Protein AF-A0A7Z2MS08-F1 (afdb_monomer)

Organism: Vibrio parahaemolyticus (NCBI:txid670)

Sequence (70 aa):
MSDAAQEKIFQNDILDQMQSKGWLLGESNKYNKELALYPEDVIAVVADLQVEQNSTTRSSRIVRQGGFVR

Solvent-accessible surface area (backbone atoms only — not comparable to full-atom values): 4390 Å² total; per-residue (Å²): 133,60,67,70,60,55,51,53,52,52,55,51,51,53,52,50,59,41,40,78,73,71,46,79,88,75,60,76,88,60,47,36,76,90,75,75,40,49,63,66,59,54,53,50,53,53,51,54,56,48,52,56,54,50,56,59,52,53,63,60,54,62,71,74,76,72,80,82,84,131

pLDDT: mean 73.42, std 14.01, range [45.84, 93.5]

Secondary structure (DSSP, 8-state):
--HHHHHHHHHHHHHHHHHHTT-----TTT-BTTTTB-HHHHHHHHHHHHHHHHHHHHHHHHSSSSS---

Structure (mmCIF, N/CA/C/O backbone):
data_AF-A0A7Z2MS08-F1
#
_entry.id   AF-A0A7Z2MS08-F1
#
loop_
_atom_site.group_PDB
_atom_site.id
_atom_site.type_symbol
_atom_site.label_atom_id
_atom_site.label_alt_id
_atom_site.label_comp_id
_atom_site.label_asym_id
_atom_site.label_entity_id
_atom_site.label_seq_id
_atom_site.pdbx_PDB_ins_code
_atom_site.Cartn_x
_atom_site.Cartn_y
_atom_site.Cartn_z
_atom_site.occupancy
_atom_site.B_iso_or_equiv
_atom_site.auth_seq_id
_atom_site.auth_comp_id
_atom_site.auth_asym_id
_atom_site.auth_atom_id
_atom_site.pdbx_PDB_model_num
ATOM 1 N N . MET A 1 1 ? 16.810 1.032 -28.392 1.00 53.75 1 MET A N 1
ATOM 2 C CA . MET A 1 1 ? 15.750 0.935 -27.368 1.00 53.75 1 MET A CA 1
ATOM 3 C C . MET A 1 1 ? 16.070 1.970 -26.309 1.00 53.75 1 MET A C 1
ATOM 5 O O . MET A 1 1 ? 17.242 2.120 -25.997 1.00 53.75 1 MET A O 1
ATOM 9 N N . SER A 1 2 ? 15.100 2.781 -25.895 1.00 64.00 2 SER A N 1
ATOM 10 C CA . SER A 1 2 ? 15.332 3.872 -24.944 1.00 64.00 2 SER A CA 1
ATOM 11 C C . SER A 1 2 ? 15.575 3.316 -23.542 1.00 64.00 2 SER A C 1
ATOM 13 O O . SER A 1 2 ? 14.905 2.374 -23.126 1.00 64.00 2 SER A O 1
ATOM 15 N N . ASP A 1 3 ? 16.502 3.933 -22.815 1.00 75.69 3 ASP A N 1
ATOM 16 C CA . ASP A 1 3 ? 16.857 3.615 -21.426 1.00 75.69 3 ASP A CA 1
ATOM 17 C C . ASP A 1 3 ? 15.613 3.501 -20.514 1.00 75.69 3 ASP A C 1
ATOM 19 O O . ASP A 1 3 ? 15.441 2.533 -19.777 1.00 75.69 3 ASP A O 1
ATOM 23 N N . ALA A 1 4 ? 14.631 4.387 -20.721 1.00 78.62 4 ALA A N 1
ATOM 24 C CA . ALA A 1 4 ? 13.344 4.383 -20.021 1.00 78.62 4 ALA A CA 1
ATOM 25 C C . ALA A 1 4 ? 12.498 3.106 -20.220 1.00 78.62 4 ALA A C 1
ATOM 27 O O . ALA A 1 4 ? 11.717 2.741 -19.341 1.00 78.62 4 ALA A O 1
ATOM 28 N N . ALA A 1 5 ? 12.612 2.424 -21.366 1.00 83.12 5 ALA A N 1
ATOM 29 C CA . ALA A 1 5 ? 11.897 1.169 -21.595 1.00 83.12 5 AL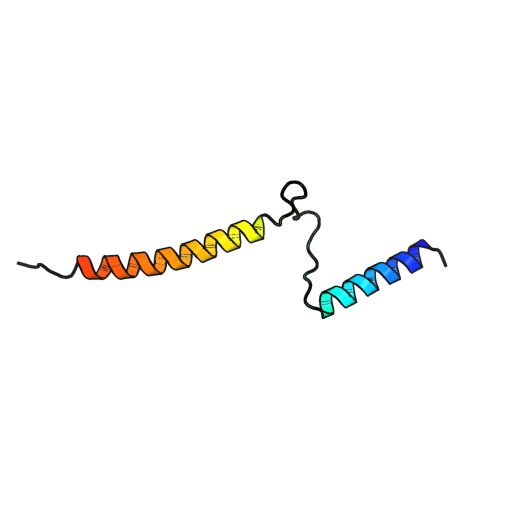A A CA 1
ATOM 30 C C . ALA A 1 5 ? 12.535 0.012 -20.810 1.00 83.12 5 ALA A C 1
ATOM 32 O O . ALA A 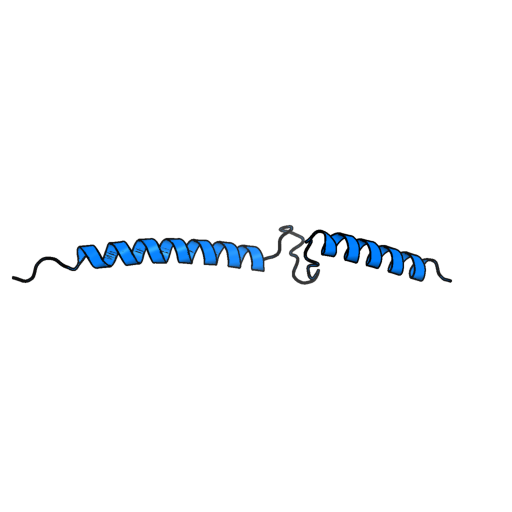1 5 ? 11.810 -0.822 -20.275 1.00 83.12 5 ALA A O 1
ATOM 33 N N . GLN A 1 6 ? 13.868 -0.010 -20.699 1.00 88.31 6 GLN A N 1
ATOM 34 C CA . GLN A 1 6 ? 14.587 -0.996 -19.885 1.00 88.31 6 GLN A CA 1
ATOM 35 C C . GLN A 1 6 ? 14.364 -0.772 -18.390 1.00 88.31 6 GLN A C 1
ATOM 37 O O . GLN A 1 6 ? 14.069 -1.727 -17.678 1.00 88.31 6 GLN A O 1
ATOM 42 N N . GLU A 1 7 ? 14.421 0.478 -17.934 1.00 88.00 7 GLU A N 1
ATOM 43 C CA . GLU A 1 7 ? 14.126 0.851 -16.548 1.00 88.00 7 GLU A CA 1
ATOM 44 C C . GLU A 1 7 ? 12.702 0.423 -16.149 1.00 88.00 7 GLU A C 1
ATOM 46 O O . GLU A 1 7 ? 12.487 -0.184 -15.105 1.00 88.00 7 GLU A O 1
ATOM 51 N N . LYS A 1 8 ? 11.713 0.621 -17.028 1.00 89.50 8 LYS A N 1
ATOM 52 C CA . LYS A 1 8 ? 10.338 0.181 -16.755 1.00 89.50 8 LYS A CA 1
ATOM 53 C C . LYS A 1 8 ? 10.205 -1.342 -16.643 1.00 89.50 8 LYS A C 1
ATOM 55 O O . LYS A 1 8 ? 9.422 -1.828 -15.832 1.00 89.50 8 LYS A O 1
ATOM 60 N N . ILE A 1 9 ? 10.945 -2.098 -17.455 1.00 90.81 9 ILE A N 1
ATOM 61 C CA . ILE A 1 9 ? 10.979 -3.567 -17.364 1.00 90.81 9 ILE A CA 1
ATOM 62 C C . ILE A 1 9 ? 11.604 -3.991 -16.031 1.00 90.81 9 ILE A C 1
ATOM 64 O O . ILE A 1 9 ? 11.045 -4.842 -15.348 1.00 90.81 9 ILE A O 1
ATOM 68 N N . PHE A 1 10 ? 12.704 -3.352 -15.636 1.00 91.44 10 PHE A N 1
ATOM 69 C CA . PHE A 1 10 ? 13.377 -3.602 -14.364 1.00 91.44 10 PHE A CA 1
ATOM 70 C C . PHE A 1 10 ? 12.478 -3.310 -13.152 1.00 91.44 10 PHE A C 1
ATOM 72 O O . PHE A 1 10 ? 12.363 -4.140 -12.254 1.00 91.44 10 PHE A O 1
ATOM 79 N N . GLN A 1 11 ? 11.770 -2.178 -13.151 1.00 91.56 11 GLN A N 1
ATOM 80 C CA . GLN A 1 11 ? 10.818 -1.847 -12.086 1.00 91.56 11 GLN A CA 1
ATOM 81 C C . GLN A 1 11 ? 9.701 -2.888 -11.969 1.00 91.56 11 GLN A C 1
ATOM 83 O O . GLN A 1 11 ? 9.363 -3.304 -10.864 1.00 91.56 11 GLN A O 1
ATOM 88 N N . ASN A 1 12 ? 9.151 -3.341 -13.099 1.00 91.50 12 ASN A N 1
ATOM 89 C CA . ASN A 1 12 ? 8.116 -4.375 -13.097 1.00 91.50 12 ASN A CA 1
ATOM 90 C C . ASN A 1 12 ? 8.637 -5.725 -12.584 1.00 91.50 12 ASN A C 1
ATOM 92 O O . ASN A 1 12 ? 7.924 -6.397 -11.846 1.00 91.50 12 ASN A O 1
ATOM 96 N N . ASP A 1 13 ? 9.868 -6.104 -12.930 1.00 93.50 13 ASP A N 1
ATOM 97 C CA . ASP A 1 13 ? 10.504 -7.329 -12.434 1.00 93.50 13 ASP A CA 1
ATOM 98 C C . ASP A 1 13 ? 10.673 -7.305 -10.904 1.00 93.50 13 ASP A C 1
ATOM 100 O O . ASP A 1 13 ? 10.314 -8.263 -10.219 1.00 93.50 13 ASP A O 1
ATOM 104 N N . ILE A 1 14 ? 11.100 -6.171 -10.338 1.00 91.12 14 ILE A N 1
ATOM 105 C CA . ILE A 1 14 ? 11.163 -5.992 -8.879 1.00 91.12 14 ILE A CA 1
ATOM 106 C C . ILE A 1 14 ? 9.774 -6.135 -8.251 1.00 91.12 14 ILE A C 1
ATOM 108 O O . ILE A 1 14 ? 9.628 -6.813 -7.232 1.00 91.12 14 ILE A O 1
ATOM 112 N N . LEU A 1 15 ? 8.750 -5.515 -8.844 1.00 90.00 15 LEU A N 1
ATOM 113 C CA . LEU A 1 15 ? 7.382 -5.604 -8.334 1.00 90.00 15 LEU A CA 1
ATOM 114 C C . LEU A 1 15 ? 6.860 -7.045 -8.337 1.00 90.00 15 LEU A C 1
ATOM 116 O O . LEU A 1 15 ? 6.194 -7.443 -7.382 1.00 90.00 15 LEU A O 1
ATOM 120 N N . ASP A 1 16 ? 7.157 -7.828 -9.371 1.00 91.81 16 ASP A N 1
ATOM 121 C CA . ASP A 1 16 ? 6.772 -9.242 -9.455 1.00 91.81 16 ASP A CA 1
ATOM 122 C C . ASP A 1 16 ? 7.491 -10.085 -8.386 1.00 91.81 16 ASP A C 1
ATOM 124 O O . ASP A 1 16 ? 6.870 -10.829 -7.620 1.00 91.81 16 ASP A O 1
ATOM 128 N N . GLN A 1 17 ? 8.800 -9.873 -8.221 1.00 93.19 17 GLN A N 1
ATOM 129 C CA . GLN A 1 17 ? 9.588 -10.537 -7.182 1.00 93.19 17 GLN A CA 1
ATOM 130 C C . GLN A 1 17 ? 9.132 -10.185 -5.759 1.00 93.19 17 GLN A C 1
ATOM 132 O O . GLN A 1 17 ? 9.175 -11.032 -4.866 1.00 93.19 17 GLN A O 1
ATOM 137 N N . MET A 1 18 ? 8.706 -8.947 -5.510 1.00 90.88 18 MET A N 1
ATOM 138 C CA . MET A 1 18 ? 8.175 -8.548 -4.204 1.00 90.88 18 MET A CA 1
ATOM 139 C C . MET A 1 18 ? 6.804 -9.184 -3.950 1.00 90.88 18 MET A C 1
ATOM 141 O O . MET A 1 18 ? 6.581 -9.749 -2.876 1.00 90.88 18 MET A O 1
ATOM 145 N N . GLN A 1 19 ? 5.918 -9.174 -4.947 1.00 89.56 19 GLN A N 1
ATOM 146 C CA . GLN A 1 19 ? 4.590 -9.784 -4.841 1.00 89.56 19 GLN A CA 1
ATOM 147 C C . GLN A 1 19 ? 4.657 -11.301 -4.641 1.00 89.56 19 GLN A C 1
ATOM 149 O O . GLN A 1 19 ? 3.950 -11.835 -3.788 1.00 89.56 19 GLN A O 1
ATOM 154 N N . SER A 1 20 ? 5.559 -11.999 -5.338 1.00 91.38 20 SER A N 1
ATOM 155 C CA . SER A 1 20 ? 5.769 -13.443 -5.142 1.00 91.38 20 SER A CA 1
ATOM 156 C C . SER A 1 20 ? 6.253 -13.799 -3.730 1.00 91.38 20 SER A C 1
ATOM 158 O O . SER A 1 20 ? 5.973 -1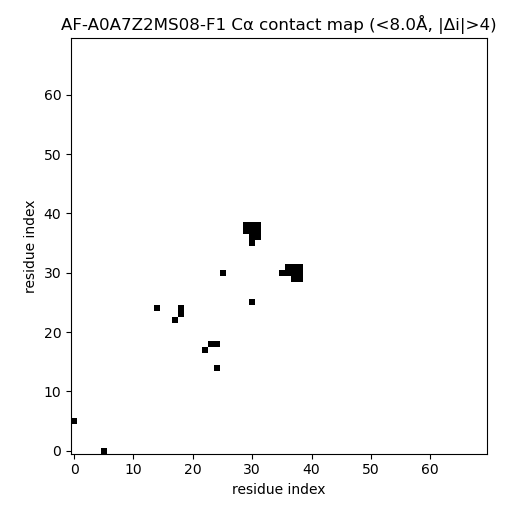4.889 -3.233 1.0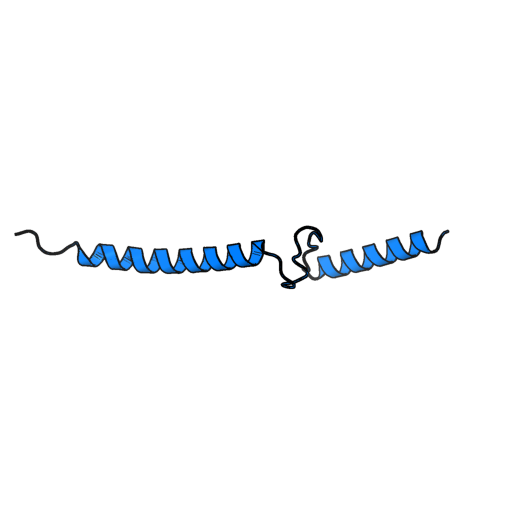0 91.38 20 SER A O 1
ATOM 160 N N . LYS A 1 21 ? 6.919 -12.864 -3.041 1.00 89.56 21 LYS A N 1
ATOM 161 C CA . LYS A 1 21 ? 7.325 -12.985 -1.630 1.00 89.56 21 LYS A CA 1
ATOM 162 C C . LYS A 1 21 ? 6.225 -12.572 -0.64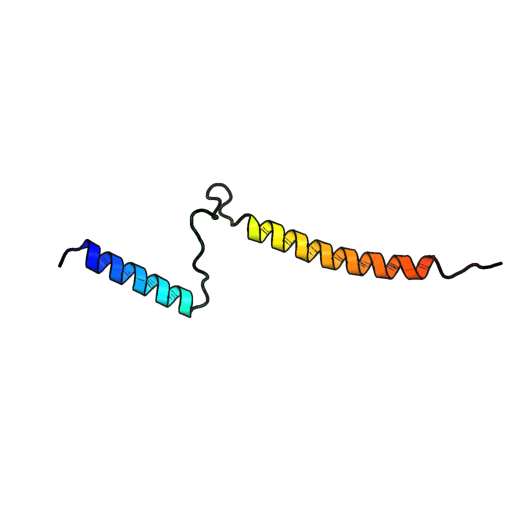4 1.00 89.56 21 LYS A C 1
ATOM 164 O O . LYS A 1 21 ? 6.491 -12.489 0.552 1.00 89.56 21 LYS A O 1
ATOM 169 N N . GLY A 1 22 ? 5.012 -12.306 -1.126 1.00 85.50 22 GLY A N 1
ATOM 170 C CA . GLY A 1 22 ? 3.854 -11.951 -0.306 1.00 85.50 22 GLY A CA 1
ATOM 171 C C . GLY A 1 22 ? 3.746 -10.466 0.039 1.00 85.50 22 GLY A C 1
ATOM 172 O O . GLY A 1 22 ? 2.960 -10.110 0.913 1.00 85.50 22 GLY A O 1
ATOM 173 N N . TRP A 1 23 ? 4.515 -9.589 -0.615 1.00 83.94 23 TRP A N 1
ATOM 174 C CA . TRP A 1 23 ? 4.356 -8.147 -0.429 1.00 83.94 23 TRP A CA 1
ATOM 175 C C . TRP A 1 23 ? 3.129 -7.655 -1.196 1.00 83.94 23 TRP A C 1
ATOM 177 O O . TRP A 1 23 ? 2.946 -7.967 -2.371 1.00 83.94 23 TRP A O 1
ATOM 187 N N . LEU A 1 24 ? 2.300 -6.851 -0.536 1.00 80.00 24 LEU A N 1
ATOM 188 C CA . LEU A 1 24 ? 1.134 -6.225 -1.150 1.00 80.00 24 LEU A CA 1
ATOM 189 C C . LEU A 1 24 ? 1.556 -4.938 -1.863 1.00 80.00 24 LEU A C 1
ATOM 191 O O . LEU A 1 24 ? 2.170 -4.054 -1.263 1.00 80.00 24 LEU A O 1
ATOM 195 N N . LEU A 1 25 ? 1.212 -4.823 -3.146 1.00 81.44 25 LEU A N 1
ATOM 196 C CA . LEU A 1 25 ? 1.395 -3.586 -3.896 1.00 81.44 25 LEU A CA 1
ATOM 197 C C . LEU A 1 25 ? 0.287 -2.600 -3.513 1.00 81.44 25 LEU A C 1
ATOM 199 O O . LEU A 1 25 ? -0.858 -2.745 -3.934 1.00 81.44 25 LEU A O 1
ATOM 203 N N . GLY A 1 26 ? 0.626 -1.617 -2.683 1.00 77.00 26 GLY A N 1
ATOM 204 C CA . GLY A 1 26 ? -0.321 -0.601 -2.231 1.00 77.00 26 GLY A CA 1
ATOM 205 C C . GLY A 1 26 ? -0.524 0.542 -3.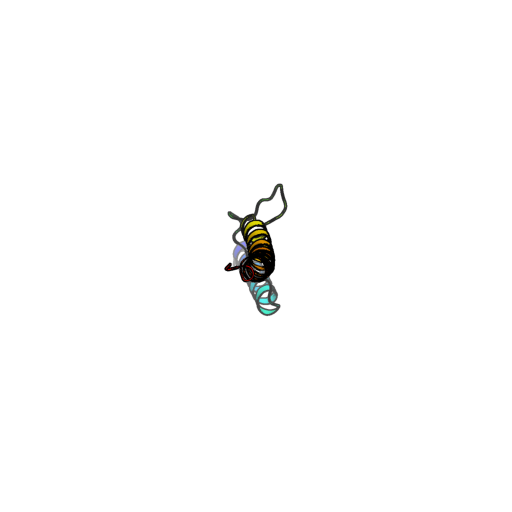232 1.00 77.00 26 GLY A C 1
ATOM 206 O O . GLY A 1 26 ? 0.325 0.823 -4.080 1.00 77.00 26 GLY A O 1
ATOM 207 N N . GLU A 1 27 ? -1.661 1.231 -3.120 1.00 77.62 27 GLU A N 1
ATOM 208 C CA . GLU A 1 27 ? -1.974 2.398 -3.946 1.00 77.62 27 GLU A CA 1
ATOM 209 C C . GLU A 1 27 ? -1.373 3.670 -3.337 1.00 77.62 27 GLU A C 1
ATOM 211 O O . GLU A 1 27 ? -1.762 4.101 -2.251 1.00 77.62 27 GLU A O 1
ATOM 216 N N . SER A 1 28 ? -0.483 4.351 -4.067 1.00 73.44 28 SER A N 1
ATOM 217 C CA . SER A 1 28 ? 0.196 5.561 -3.569 1.00 73.44 28 SER A CA 1
ATOM 218 C C . SER A 1 28 ? -0.748 6.710 -3.186 1.00 73.44 28 SER A C 1
ATOM 220 O O . SER A 1 28 ? -0.345 7.596 -2.440 1.00 73.44 28 SER A O 1
ATOM 222 N N . ASN A 1 29 ? -1.986 6.716 -3.696 1.00 76.12 29 ASN A N 1
ATOM 223 C CA . ASN A 1 29 ? -3.011 7.711 -3.356 1.00 76.12 29 ASN A CA 1
ATOM 224 C C . ASN A 1 29 ? -3.576 7.497 -1.937 1.00 76.12 29 ASN A C 1
ATOM 226 O O . ASN A 1 29 ? -3.927 8.454 -1.257 1.00 76.12 29 ASN A O 1
ATOM 230 N N . LYS A 1 30 ? -3.606 6.246 -1.467 1.00 75.81 30 LYS A N 1
ATOM 231 C CA . LYS A 1 30 ? -4.123 5.882 -0.139 1.00 75.81 30 LYS A CA 1
ATOM 232 C C . LYS A 1 30 ? -3.048 5.901 0.945 1.00 75.81 30 LYS A C 1
ATOM 234 O O . LYS A 1 30 ? -3.363 5.926 2.128 1.00 75.81 30 LYS A O 1
ATOM 239 N N . TYR A 1 31 ? -1.776 5.944 0.556 1.00 77.25 31 TYR A N 1
ATOM 240 C CA . TYR A 1 31 ? -0.666 6.012 1.496 1.00 77.25 31 TYR A CA 1
ATOM 241 C C . TYR A 1 31 ? -0.519 7.419 2.089 1.00 77.25 31 TYR A C 1
ATOM 243 O O . TYR A 1 31 ? -0.121 8.366 1.398 1.00 77.25 31 TYR A O 1
ATOM 251 N N . ASN A 1 32 ? -0.793 7.568 3.387 1.00 80.06 32 ASN A N 1
ATOM 252 C CA . ASN A 1 32 ? -0.541 8.821 4.083 1.00 80.06 32 ASN A CA 1
ATOM 253 C C . ASN A 1 32 ? 0.965 8.959 4.352 1.00 80.06 32 ASN A C 1
ATOM 255 O O . ASN A 1 32 ? 1.518 8.311 5.238 1.00 80.06 32 ASN A O 1
ATOM 259 N N . LYS A 1 33 ? 1.627 9.831 3.585 1.00 80.25 33 LYS A N 1
ATOM 260 C CA . LYS A 1 33 ? 3.073 10.089 3.681 1.00 80.25 33 LYS A CA 1
ATOM 261 C C . LYS A 1 33 ? 3.498 10.763 4.987 1.00 80.25 33 LYS A C 1
ATOM 263 O O . LYS A 1 33 ? 4.634 10.567 5.399 1.00 80.25 33 LYS A O 1
ATOM 268 N N . GLU A 1 34 ? 2.620 11.536 5.626 1.00 81.88 34 GLU A N 1
ATOM 269 C CA . GLU A 1 34 ? 2.926 12.220 6.891 1.00 81.88 34 GLU A CA 1
ATOM 270 C C . GLU A 1 34 ? 2.936 11.243 8.067 1.00 81.88 34 GLU A C 1
ATOM 272 O O . GLU A 1 34 ? 3.770 11.347 8.961 1.00 81.88 34 GLU A O 1
ATOM 277 N N . LEU A 1 35 ? 2.029 10.265 8.038 1.00 77.12 35 LEU A N 1
ATOM 278 C CA . LEU A 1 35 ? 1.912 9.230 9.067 1.00 77.12 35 LEU A CA 1
ATOM 279 C C . LEU A 1 35 ? 2.627 7.924 8.692 1.00 77.12 35 LEU A C 1
ATOM 281 O 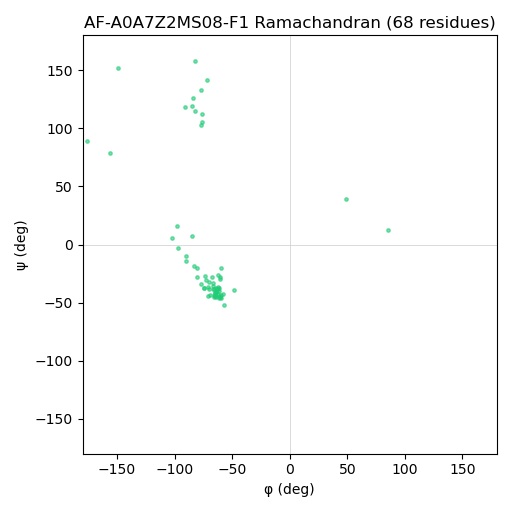O . LEU A 1 35 ? 2.653 6.999 9.499 1.00 77.12 35 LEU A O 1
ATOM 285 N N . ALA A 1 36 ? 3.201 7.854 7.486 1.00 81.88 36 ALA A N 1
ATOM 286 C CA . ALA A 1 36 ? 3.822 6.668 6.894 1.00 81.88 36 ALA A CA 1
ATOM 287 C C . ALA A 1 36 ? 2.937 5.408 6.984 1.00 81.88 36 ALA A C 1
ATOM 289 O O . ALA A 1 36 ? 3.419 4.312 7.270 1.00 81.88 36 ALA A O 1
ATOM 290 N N . LEU A 1 37 ? 1.626 5.572 6.781 1.00 82.38 37 LEU A N 1
ATOM 291 C CA . LEU A 1 37 ? 0.645 4.527 7.058 1.00 82.38 37 LEU A CA 1
ATOM 292 C C . LEU A 1 37 ? -0.561 4.605 6.121 1.00 82.38 37 LEU A C 1
ATOM 294 O O . LEU A 1 37 ? -0.944 5.684 5.665 1.00 82.38 37 LEU A O 1
ATOM 298 N N . TYR A 1 38 ? -1.187 3.456 5.878 1.00 77.81 38 TYR A N 1
ATOM 299 C CA . TYR A 1 38 ? -2.504 3.377 5.259 1.00 77.81 38 TYR A CA 1
ATOM 300 C C . TYR A 1 38 ? -3.578 3.607 6.337 1.00 77.81 38 TYR A C 1
ATOM 302 O O . TYR A 1 38 ? -3.676 2.822 7.283 1.00 77.81 38 TYR A O 1
ATOM 310 N N . PRO A 1 39 ? -4.365 4.694 6.268 1.00 79.31 39 PRO A N 1
ATOM 311 C CA . PRO A 1 39 ? -5.383 4.989 7.276 1.00 79.31 39 PRO A CA 1
ATOM 312 C C . PRO A 1 39 ? -6.446 3.883 7.385 1.00 79.31 39 PRO A C 1
ATOM 314 O O . PRO A 1 39 ? -6.998 3.673 8.464 1.00 79.31 39 PRO A O 1
ATOM 317 N N . GLU A 1 40 ? -6.705 3.143 6.306 1.00 75.25 40 GLU A N 1
ATOM 318 C CA . GLU A 1 40 ? -7.586 1.976 6.306 1.00 75.25 40 GLU A CA 1
ATOM 319 C C . GLU A 1 40 ? -7.107 0.846 7.230 1.00 75.25 40 GLU A C 1
ATOM 321 O O . GLU A 1 40 ? -7.941 0.246 7.912 1.00 75.25 40 GLU A O 1
ATOM 326 N N . ASP A 1 41 ? -5.796 0.604 7.333 1.00 77.06 41 ASP A N 1
ATOM 327 C CA . ASP A 1 41 ? -5.243 -0.424 8.225 1.00 77.06 41 ASP A CA 1
ATOM 328 C C . ASP A 1 41 ? -5.479 -0.056 9.695 1.00 77.06 41 ASP A C 1
ATOM 330 O O . ASP A 1 41 ? -5.801 -0.911 10.518 1.00 77.06 41 ASP A O 1
ATOM 334 N N . VAL A 1 42 ? -5.407 1.236 10.034 1.00 76.50 42 VAL A N 1
ATOM 335 C CA . VAL A 1 42 ? -5.694 1.715 11.397 1.00 76.50 42 VAL A CA 1
ATOM 336 C C . VAL A 1 42 ? -7.150 1.467 11.766 1.00 76.50 42 VAL A C 1
ATOM 338 O O . VAL A 1 42 ? -7.443 0.990 12.862 1.00 76.50 42 VAL A O 1
ATOM 341 N N . ILE A 1 43 ? -8.070 1.782 10.854 1.00 77.75 43 ILE A N 1
ATOM 342 C CA . ILE A 1 43 ? -9.506 1.592 11.078 1.00 77.75 43 ILE A CA 1
ATOM 343 C C . ILE A 1 43 ? -9.822 0.100 11.226 1.00 77.75 43 ILE A C 1
ATOM 345 O O . ILE A 1 43 ? -10.585 -0.269 12.119 1.00 77.75 43 ILE A O 1
ATOM 349 N N . ALA A 1 44 ? -9.210 -0.754 10.401 1.00 74.19 44 ALA A N 1
ATOM 350 C CA . ALA A 1 44 ? -9.373 -2.201 10.483 1.00 74.19 44 ALA A CA 1
ATOM 351 C C . ALA A 1 44 ? -8.884 -2.762 11.829 1.00 74.19 44 ALA A C 1
ATOM 353 O O . ALA A 1 44 ? -9.618 -3.511 12.473 1.00 74.19 44 ALA A O 1
ATOM 354 N N . VAL A 1 45 ? -7.705 -2.340 12.303 1.00 74.94 45 VAL A N 1
ATOM 355 C CA . VAL A 1 45 ? -7.172 -2.746 13.618 1.00 74.94 45 VAL A CA 1
ATOM 356 C C . VAL A 1 45 ? -8.090 -2.289 14.756 1.00 74.94 45 VAL A C 1
ATOM 358 O O . VAL A 1 45 ? -8.390 -3.067 15.659 1.00 74.94 45 VAL A O 1
ATOM 361 N N . VAL A 1 46 ? -8.583 -1.047 14.720 1.00 75.44 46 VAL A N 1
ATOM 362 C CA . VAL A 1 46 ? -9.506 -0.537 15.750 1.00 75.44 46 VAL A CA 1
ATOM 363 C C . VAL A 1 46 ? -10.828 -1.310 15.751 1.00 75.44 46 VAL A C 1
ATOM 365 O O . VAL A 1 46 ? -11.356 -1.616 16.821 1.00 75.44 46 VAL A O 1
ATOM 368 N N . ALA A 1 47 ? -11.362 -1.641 14.576 1.00 70.69 47 ALA A N 1
ATOM 369 C CA . ALA A 1 47 ? -12.599 -2.404 14.454 1.00 70.69 47 ALA A CA 1
ATOM 370 C C . ALA A 1 47 ? -12.452 -3.839 14.990 1.00 70.69 47 ALA A C 1
ATOM 372 O O . ALA A 1 47 ? -13.326 -4.299 15.727 1.00 70.69 47 ALA A O 1
ATOM 373 N N . ASP A 1 48 ? -11.347 -4.519 14.674 1.00 70.00 48 ASP A N 1
ATOM 374 C CA . ASP A 1 48 ? -11.058 -5.878 15.153 1.00 70.00 48 ASP A CA 1
ATOM 375 C C . ASP A 1 48 ? -10.999 -5.935 16.690 1.00 70.00 48 ASP A C 1
ATOM 377 O O . ASP A 1 48 ? -11.695 -6.728 17.331 1.00 70.00 48 ASP A O 1
ATOM 381 N N . LEU A 1 49 ? -10.293 -4.976 17.299 1.00 72.31 49 LEU A N 1
ATOM 382 C CA . LEU A 1 49 ? -10.217 -4.842 18.755 1.00 72.31 49 LEU A CA 1
ATOM 383 C C . LEU A 1 49 ? -11.591 -4.570 19.395 1.00 72.31 49 LEU A C 1
ATOM 385 O O . LEU A 1 49 ? -11.901 -5.092 20.466 1.00 72.31 49 LEU A O 1
ATOM 389 N N . GLN A 1 50 ? -12.453 -3.773 18.758 1.00 64.88 50 GLN A N 1
ATOM 390 C CA . GLN A 1 50 ? -13.796 -3.489 19.282 1.00 64.88 50 GLN A CA 1
ATOM 391 C C . GLN A 1 50 ? -14.737 -4.700 19.219 1.00 64.88 50 GLN A C 1
ATOM 393 O O . GLN A 1 50 ? -15.599 -4.849 20.093 1.00 64.88 50 GLN A O 1
ATOM 398 N N . VAL A 1 51 ? -14.587 -5.575 18.219 1.00 63.94 51 VAL A N 1
ATOM 3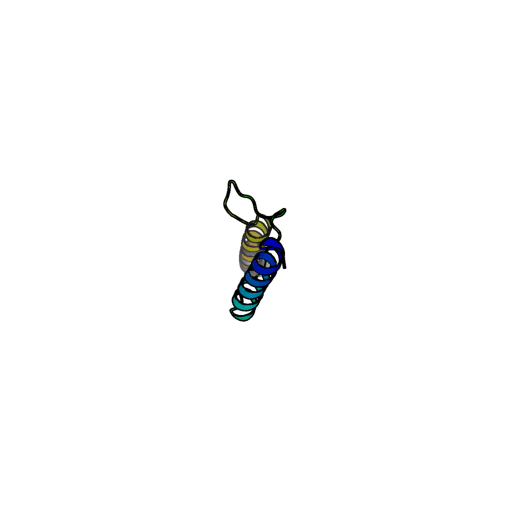99 C CA . VAL A 1 51 ? -15.366 -6.819 18.112 1.00 63.94 51 VAL A CA 1
ATOM 400 C C . VAL A 1 51 ? -15.036 -7.766 19.268 1.00 63.94 51 VAL A C 1
ATOM 402 O O . VAL A 1 51 ? -15.956 -8.294 19.903 1.00 63.94 51 VAL A O 1
ATOM 405 N N . GLU A 1 52 ? -13.752 -7.914 19.596 1.00 60.41 52 GLU A N 1
ATOM 406 C CA . GLU A 1 52 ? -13.281 -8.707 20.738 1.00 60.41 52 GLU A CA 1
ATOM 407 C C . GLU A 1 52 ? -13.903 -8.202 22.054 1.00 60.41 52 GLU A C 1
ATOM 409 O O . GLU A 1 52 ? -14.619 -8.943 22.736 1.00 60.41 52 GLU A O 1
ATOM 414 N N . GLN A 1 53 ? -13.804 -6.900 22.331 1.00 59.03 53 GLN A N 1
ATOM 415 C CA . GLN A 1 53 ? -14.362 -6.286 23.545 1.00 59.03 53 GLN A CA 1
ATOM 416 C C . GLN A 1 53 ? -15.898 -6.376 23.646 1.00 59.03 53 GLN A C 1
ATOM 418 O O . GLN A 1 53 ? -16.456 -6.599 24.732 1.00 59.03 53 GLN A O 1
ATOM 423 N N . ASN A 1 54 ? -16.614 -6.228 22.525 1.00 57.75 54 ASN A N 1
ATOM 424 C CA . ASN A 1 54 ? -18.074 -6.347 22.494 1.00 57.75 54 ASN A CA 1
ATOM 425 C C . ASN A 1 54 ? -18.532 -7.785 22.794 1.00 57.75 54 ASN A C 1
ATOM 427 O O . ASN A 1 54 ? -19.509 -7.974 23.520 1.00 57.75 54 ASN A O 1
ATOM 431 N N . SER A 1 55 ? -17.817 -8.801 22.303 1.00 56.44 55 SER A N 1
ATOM 432 C CA . SER A 1 55 ? -18.128 -10.209 22.592 1.00 56.44 55 SER A CA 1
ATOM 433 C C . SER A 1 55 ? -17.956 -10.558 24.081 1.00 56.44 55 SER A C 1
ATOM 435 O O . SER A 1 55 ? -18.844 -11.173 24.684 1.00 56.44 55 SER A O 1
ATOM 437 N N . THR A 1 56 ? -16.897 -10.049 24.716 1.00 55.47 56 THR A N 1
ATOM 438 C CA . THR A 1 56 ? -16.592 -10.256 26.142 1.00 55.47 56 THR A CA 1
ATOM 439 C C . THR A 1 56 ? -17.584 -9.524 27.061 1.00 55.47 56 THR A C 1
ATOM 441 O O . THR A 1 56 ? -18.047 -10.062 28.077 1.00 55.47 56 THR A O 1
ATOM 444 N N . THR A 1 57 ? -18.007 -8.314 26.680 1.00 54.44 57 THR A N 1
ATOM 445 C CA . THR A 1 57 ? -18.937 -7.495 27.482 1.00 54.44 57 THR A CA 1
ATOM 446 C C . THR A 1 57 ? -20.38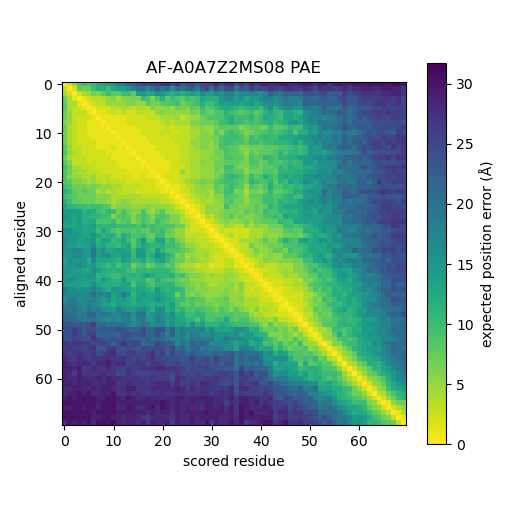9 -7.974 27.381 1.00 54.44 57 THR A C 1
ATOM 448 O O . THR A 1 57 ? -21.150 -7.905 28.352 1.00 54.44 57 THR A O 1
ATOM 451 N N . ARG A 1 58 ? -20.811 -8.493 26.220 1.00 56.03 58 ARG A N 1
ATOM 452 C CA . ARG A 1 58 ? -22.182 -8.997 26.043 1.00 56.03 58 ARG A CA 1
ATOM 453 C C . ARG A 1 58 ? -22.411 -10.292 26.819 1.00 56.03 58 ARG A C 1
ATOM 455 O O . ARG A 1 58 ? -23.471 -10.435 27.419 1.00 56.03 58 ARG A O 1
ATOM 462 N N . SER A 1 59 ? -21.407 -11.168 26.887 1.00 52.19 59 SER A N 1
ATOM 463 C CA . SER A 1 59 ? -21.474 -12.450 27.605 1.00 52.19 59 SER A CA 1
ATOM 464 C C . SER A 1 59 ? -21.602 -12.282 29.130 1.00 52.19 59 SER A C 1
ATOM 466 O O . SER A 1 59 ? -22.324 -13.017 29.799 1.00 52.19 59 SER A O 1
ATOM 468 N N . SER A 1 60 ? -20.999 -11.233 29.693 1.00 55.47 60 SER A N 1
ATOM 469 C CA . SER A 1 60 ? -21.048 -10.939 31.134 1.00 55.47 60 SER A CA 1
ATOM 470 C C . SER A 1 60 ? -22.314 -10.188 31.583 1.00 55.47 60 SER A C 1
ATOM 472 O O . SER A 1 60 ? -22.670 -10.228 32.765 1.00 55.47 60 SER A O 1
ATOM 474 N N . ARG A 1 61 ? -23.053 -9.549 30.661 1.00 55.00 61 ARG A N 1
ATOM 475 C CA . ARG A 1 61 ? -24.312 -8.839 30.970 1.00 55.00 61 ARG A CA 1
ATOM 476 C C . ARG A 1 61 ? -25.527 -9.772 31.077 1.00 55.00 61 ARG A C 1
ATOM 478 O O . ARG A 1 61 ? -26.442 -9.474 31.841 1.00 55.00 61 ARG A O 1
ATOM 485 N N . ILE A 1 62 ? -25.525 -10.906 30.374 1.00 54.84 62 ILE A N 1
ATOM 486 C CA . ILE A 1 62 ? -26.639 -11.878 30.382 1.00 54.84 62 ILE A CA 1
ATOM 487 C C . ILE A 1 62 ? -26.705 -12.688 31.687 1.00 54.84 62 ILE A C 1
ATOM 489 O O . ILE A 1 62 ? -27.788 -13.071 32.116 1.00 54.84 62 ILE A O 1
ATOM 493 N N . VAL A 1 63 ? -25.573 -12.884 32.374 1.00 56.09 63 VAL A N 1
ATOM 494 C CA . VAL A 1 63 ? -25.514 -13.684 33.614 1.00 56.09 63 VAL A CA 1
ATOM 495 C C . VAL A 1 63 ? -25.976 -12.892 34.850 1.00 56.09 63 VAL A C 1
ATOM 497 O O . VAL A 1 63 ? -26.402 -13.481 35.837 1.00 56.09 63 VAL A O 1
ATOM 500 N N . ARG A 1 64 ? -25.970 -11.549 34.810 1.00 53.72 64 ARG A N 1
ATOM 501 C CA . ARG A 1 64 ? -26.388 -10.707 35.954 1.00 53.72 64 ARG A CA 1
ATOM 502 C C . ARG A 1 64 ? -27.877 -10.344 35.992 1.00 53.72 64 ARG A C 1
ATOM 504 O O . ARG A 1 64 ? -28.326 -9.833 37.010 1.00 53.72 64 ARG A O 1
ATOM 511 N N . GLN A 1 65 ? -28.643 -10.610 34.931 1.00 53.31 65 GLN A N 1
ATOM 512 C CA . GLN A 1 65 ? -30.094 -10.342 34.884 1.00 53.31 65 GLN A CA 1
ATOM 513 C C . GLN A 1 65 ? -30.975 -11.591 35.080 1.00 53.31 65 GLN A C 1
ATOM 515 O O . GLN A 1 65 ? -32.193 -11.501 34.977 1.00 53.31 65 GLN A O 1
ATOM 520 N N . GLY A 1 66 ? -30.384 -12.750 35.389 1.00 53.47 66 GLY A N 1
ATOM 521 C CA . GLY A 1 66 ? -31.094 -14.032 35.490 1.00 53.47 66 GLY A CA 1
ATOM 522 C C . GLY A 1 66 ? -31.504 -14.489 36.894 1.00 53.47 66 GLY A C 1
ATOM 523 O O . GLY A 1 66 ? -31.797 -15.668 37.054 1.00 53.47 66 GLY A O 1
ATOM 524 N N . GLY A 1 67 ? -31.511 -13.635 37.923 1.00 54.78 67 GLY A N 1
ATOM 525 C CA . GLY A 1 67 ? -31.788 -14.115 39.282 1.00 54.78 67 GLY A CA 1
ATOM 526 C C . GLY A 1 67 ? -32.316 -13.070 40.249 1.00 54.78 67 GLY A C 1
ATOM 527 O O . GLY A 1 67 ? -31.546 -12.587 41.066 1.00 54.78 67 GLY A O 1
ATOM 528 N N . PHE A 1 68 ? -33.613 -12.754 40.161 1.00 45.84 68 PHE A N 1
ATOM 529 C CA . PHE A 1 68 ? -34.543 -12.746 41.305 1.00 45.84 68 PHE A CA 1
ATOM 530 C C . PHE A 1 68 ? -35.962 -12.424 40.801 1.00 45.84 68 PHE A C 1
ATOM 532 O O . PHE A 1 68 ? -36.369 -11.266 40.710 1.00 45.84 68 PHE A O 1
ATOM 539 N N . VAL A 1 69 ? -36.717 -13.460 40.429 1.00 50.06 69 VAL A N 1
ATOM 540 C CA . VAL A 1 69 ? -38.180 -13.373 40.356 1.00 50.06 69 VAL A CA 1
ATOM 541 C C . VAL A 1 69 ? -38.682 -13.814 41.730 1.00 50.06 69 VAL A C 1
ATOM 543 O O . VAL A 1 69 ? -38.354 -14.911 42.174 1.00 50.06 69 VAL A O 1
ATOM 546 N N . ARG A 1 70 ? -39.361 -12.888 42.406 1.00 45.97 70 ARG A N 1
ATOM 547 C CA . ARG A 1 70 ? -40.194 -13.082 43.603 1.00 45.97 70 ARG A CA 1
ATOM 548 C C . ARG A 1 70 ? -41.105 -14.305 43.519 1.00 45.97 70 ARG A C 1
ATOM 550 O O . ARG A 1 70 ? -41.613 -14.559 42.404 1.00 45.97 70 ARG A O 1
#

Foldseek 3Di:
DDPVVVVVVVVVVVVVVCVVVVDDDDDPVQQDPVVRDRVVVVVVVVVVVVVVVVVVVVVVVVVVVPDDDD

Radius of gyration: 24.53 Å; Cα contacts (8 Å, |Δi|>4): 15; chains: 1; bounding box: 57×26×71 Å

Mean predicted aligned error: 13.97 Å